Protein AF-A0A8S2UAA2-F1 (afdb_monomer_lite)

Foldseek 3Di:
DDPVVVVVVVVVPPPDDDDDPQDDDQCQDPCCVVFKDWAQQDPQAFDWDWFLPPDHPDGRRSTDTDGDDPPHHGAMDGATDDDDCVVHDDDDDDDDDPPVPDPDDDDKDFAADNPDDSRNDDPPHDTDDID

Structure (mmCIF, N/CA/C/O backbone):
data_AF-A0A8S2UAA2-F1
#
_entry.id   AF-A0A8S2UAA2-F1
#
loop_
_atom_site.group_PDB
_atom_site.id
_atom_site.type_symbol
_atom_site.label_atom_id
_atom_site.label_alt_id
_atom_site.label_comp_id
_atom_site.label_asym_id
_atom_site.label_entity_id
_atom_site.label_seq_id
_atom_site.pdbx_PDB_ins_code
_atom_site.Cartn_x
_atom_site.Cartn_y
_atom_site.Cartn_z
_atom_site.occupancy
_atom_site.B_iso_or_equiv
_atom_site.auth_seq_id
_atom_site.auth_comp_id
_atom_site.auth_asym_id
_atom_site.auth_atom_id
_atom_site.pdbx_PDB_model_num
ATOM 1 N N . MET A 1 1 ? -60.467 -6.573 2.789 1.00 55.03 1 MET A N 1
ATOM 2 C CA . MET A 1 1 ? -59.023 -6.363 3.051 1.00 55.03 1 MET A CA 1
ATOM 3 C C . MET A 1 1 ? -58.364 -5.926 1.749 1.00 55.03 1 MET A C 1
ATOM 5 O O . MET A 1 1 ? -58.439 -6.662 0.774 1.00 55.03 1 MET A O 1
ATOM 9 N N . ASN A 1 2 ? -57.866 -4.687 1.689 1.00 58.41 2 ASN A N 1
ATOM 10 C CA . ASN A 1 2 ? -57.564 -3.974 0.440 1.00 58.41 2 ASN A CA 1
ATOM 11 C C . ASN A 1 2 ? -56.188 -4.330 -0.141 1.00 58.41 2 ASN A C 1
ATOM 13 O O . ASN A 1 2 ? -55.199 -4.363 0.585 1.00 58.41 2 ASN A O 1
ATOM 17 N N . ARG A 1 3 ? -56.109 -4.488 -1.473 1.00 58.16 3 ARG A N 1
ATOM 18 C CA . ARG A 1 3 ? -54.849 -4.660 -2.231 1.00 58.16 3 ARG A CA 1
ATOM 19 C C . ARG A 1 3 ? -53.819 -3.556 -1.942 1.00 58.16 3 ARG A C 1
ATOM 21 O O . ARG A 1 3 ? -52.626 -3.825 -1.943 1.00 58.16 3 ARG A O 1
ATOM 28 N N . LEU A 1 4 ? -54.292 -2.357 -1.593 1.00 56.62 4 LEU A N 1
ATOM 29 C CA . LEU A 1 4 ? -53.473 -1.215 -1.181 1.00 56.62 4 LEU A CA 1
ATOM 30 C C . LEU A 1 4 ? -52.661 -1.483 0.105 1.00 56.62 4 LEU A C 1
ATOM 32 O O . LEU A 1 4 ? -51.526 -1.029 0.218 1.00 56.62 4 LEU A O 1
ATOM 36 N N . SER A 1 5 ? -53.204 -2.266 1.046 1.00 56.38 5 SER A N 1
ATOM 37 C CA . SER A 1 5 ? -52.511 -2.636 2.289 1.00 56.38 5 SER A CA 1
ATOM 38 C C . SER A 1 5 ? -51.363 -3.619 2.047 1.00 56.38 5 SER A C 1
ATOM 40 O O . SER A 1 5 ? -50.360 -3.553 2.747 1.00 56.38 5 SER A O 1
ATOM 42 N N . TYR A 1 6 ? -51.470 -4.487 1.033 1.00 56.12 6 TYR A N 1
ATOM 43 C CA . TYR A 1 6 ? -50.382 -5.389 0.641 1.00 56.12 6 TYR A CA 1
ATOM 44 C C . TYR A 1 6 ? -49.258 -4.646 -0.092 1.00 56.12 6 TYR A C 1
ATOM 46 O O . TYR A 1 6 ? -48.088 -4.925 0.147 1.00 56.12 6 TYR A O 1
ATOM 54 N N . SER A 1 7 ? -49.591 -3.655 -0.925 1.00 58.16 7 SER A N 1
ATOM 55 C CA . SER A 1 7 ? -48.597 -2.811 -1.603 1.00 58.16 7 SER A CA 1
ATOM 56 C C . SER A 1 7 ? -47.766 -1.967 -0.627 1.00 58.16 7 SER A C 1
ATOM 58 O O . SER A 1 7 ? -46.557 -1.854 -0.805 1.00 58.16 7 SER A O 1
ATOM 60 N N . LEU A 1 8 ? -48.386 -1.431 0.432 1.00 56.38 8 LEU A N 1
ATOM 61 C CA . LEU A 1 8 ? -47.687 -0.706 1.504 1.00 56.38 8 LEU A CA 1
ATOM 62 C C . LEU A 1 8 ? -46.793 -1.620 2.357 1.00 56.38 8 LEU A C 1
ATOM 64 O O . LEU A 1 8 ? -45.716 -1.196 2.766 1.00 56.38 8 LEU A O 1
ATOM 68 N N . LEU A 1 9 ? -47.197 -2.876 2.584 1.00 55.16 9 LEU A N 1
ATOM 69 C CA . LEU A 1 9 ? -46.388 -3.843 3.333 1.00 55.16 9 LEU A CA 1
ATOM 70 C C . LEU A 1 9 ? -45.151 -4.301 2.545 1.00 55.16 9 LEU A C 1
ATOM 72 O O . LEU A 1 9 ? -44.088 -4.466 3.128 1.00 55.16 9 LEU A O 1
ATOM 76 N N . ILE A 1 10 ? -45.268 -4.475 1.224 1.00 56.69 10 ILE A N 1
ATOM 77 C CA . ILE A 1 10 ? -44.145 -4.882 0.361 1.00 56.69 10 ILE A CA 1
ATOM 78 C C . ILE A 1 10 ? -43.121 -3.746 0.211 1.00 56.69 10 ILE A C 1
ATOM 80 O O . ILE A 1 10 ? -41.923 -4.011 0.177 1.00 56.69 10 ILE A O 1
ATOM 84 N N . LEU A 1 11 ? -43.561 -2.482 0.202 1.00 54.44 11 LEU A N 1
ATOM 85 C CA . LEU A 1 11 ? -42.653 -1.327 0.181 1.00 54.44 11 LEU A CA 1
ATOM 86 C C . LEU A 1 11 ? -41.915 -1.123 1.522 1.00 54.44 11 LEU A C 1
ATOM 88 O O . LEU A 1 11 ? -40.841 -0.530 1.544 1.00 54.44 11 LEU A O 1
ATOM 92 N N . ALA A 1 12 ? -42.464 -1.634 2.631 1.00 55.62 12 ALA A N 1
ATOM 93 C CA . ALA A 1 12 ? -41.867 -1.537 3.965 1.00 55.62 12 ALA A CA 1
ATOM 94 C C . ALA A 1 12 ? -40.778 -2.595 4.246 1.00 55.62 12 ALA A C 1
ATOM 96 O O . ALA A 1 12 ? -40.024 -2.443 5.203 1.00 55.62 12 ALA A O 1
ATOM 97 N N . ILE A 1 13 ? -40.657 -3.642 3.418 1.00 59.50 13 ILE A N 1
ATOM 98 C CA . ILE A 1 13 ? -39.634 -4.700 3.555 1.00 59.50 13 ILE A CA 1
ATOM 99 C C . ILE A 1 13 ? -38.492 -4.465 2.550 1.00 59.50 13 ILE A C 1
ATOM 101 O O . ILE A 1 13 ? -37.926 -5.390 1.976 1.00 59.50 13 ILE A O 1
ATOM 105 N N . VAL A 1 14 ? -38.119 -3.207 2.320 1.00 61.44 14 VAL A N 1
ATOM 106 C CA . VAL A 1 14 ? -36.782 -2.907 1.800 1.00 61.44 14 VAL A CA 1
ATOM 107 C C . VAL A 1 14 ? -35.888 -2.783 3.024 1.00 61.44 14 VAL A C 1
ATOM 109 O O . VAL A 1 14 ? -35.718 -1.701 3.577 1.00 61.44 14 VAL A O 1
ATOM 112 N N . ALA A 1 15 ? -35.375 -3.917 3.503 1.00 62.53 15 ALA A N 1
ATOM 113 C CA . ALA A 1 15 ? -34.294 -3.907 4.476 1.00 62.53 15 ALA A CA 1
ATOM 114 C C . ALA A 1 15 ? -33.097 -3.225 3.806 1.00 62.53 15 ALA A C 1
ATOM 116 O O . ALA A 1 15 ? -32.440 -3.797 2.936 1.00 62.53 15 ALA A O 1
ATOM 117 N N . THR A 1 16 ? -32.865 -1.963 4.145 1.00 63.44 16 THR A N 1
ATOM 118 C CA . THR A 1 16 ? -31.709 -1.217 3.671 1.00 63.44 16 THR A CA 1
ATOM 119 C C . THR A 1 16 ? -30.476 -1.777 4.370 1.00 63.44 16 THR A C 1
ATOM 121 O O . THR A 1 16 ? -30.241 -1.553 5.555 1.00 63.44 16 THR A O 1
ATOM 124 N N . VAL A 1 17 ? -29.703 -2.578 3.639 1.00 68.44 17 VAL A N 1
ATOM 125 C CA . VAL A 1 17 ? -28.375 -3.004 4.082 1.00 68.44 17 VAL A CA 1
ATOM 126 C C . VAL A 1 17 ? -27.452 -1.803 3.912 1.00 68.44 17 VAL A C 1
ATOM 128 O O . VAL A 1 17 ? -27.178 -1.386 2.789 1.00 68.44 17 VAL A O 1
ATOM 131 N N . TYR A 1 18 ? -27.008 -1.222 5.023 1.00 75.25 18 TYR A N 1
ATOM 132 C CA . TYR A 1 18 ? -25.989 -0.177 5.026 1.00 75.25 18 TYR A CA 1
ATOM 133 C C . TYR A 1 18 ? -24.621 -0.813 5.286 1.00 75.25 18 TYR A C 1
ATOM 135 O O . TYR A 1 18 ? -24.467 -1.556 6.256 1.00 75.25 18 TYR A O 1
ATOM 143 N N . SER A 1 19 ? -23.632 -0.512 4.443 1.00 84.88 19 SER A N 1
ATOM 144 C CA . SER A 1 19 ? -22.216 -0.730 4.753 1.00 84.88 19 SER A CA 1
ATOM 145 C C . SER A 1 19 ? -21.563 0.604 5.088 1.00 84.88 19 SER A C 1
ATOM 147 O O . SER A 1 19 ? -21.879 1.635 4.493 1.00 84.88 19 SER A O 1
ATOM 149 N N . THR A 1 20 ? -20.660 0.590 6.063 1.00 92.50 20 THR A N 1
ATOM 150 C CA . THR A 1 20 ? -19.741 1.704 6.289 1.00 92.50 20 THR A CA 1
ATOM 151 C C . THR A 1 20 ? -18.454 1.404 5.543 1.00 92.50 20 THR A C 1
ATOM 153 O O . THR A 1 20 ? -17.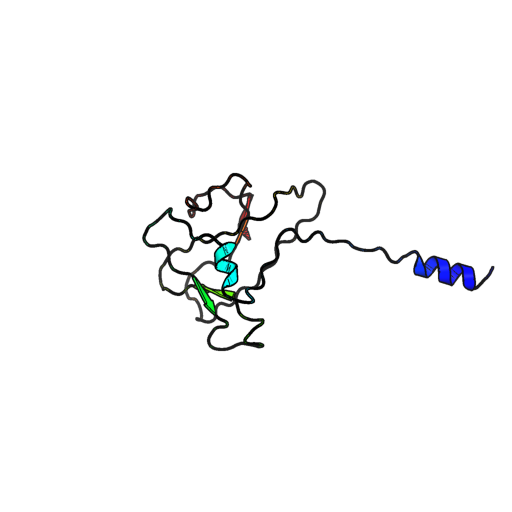792 0.406 5.827 1.00 92.50 20 THR A O 1
ATOM 156 N N . ASP A 1 21 ? -18.103 2.278 4.609 1.00 94.94 21 ASP A N 1
ATOM 157 C CA . ASP A 1 21 ? -16.851 2.191 3.872 1.00 94.94 21 ASP A CA 1
ATOM 158 C C . ASP A 1 21 ? -15.762 2.900 4.687 1.00 94.94 21 ASP A C 1
ATOM 160 O O . ASP A 1 21 ? -15.681 4.125 4.703 1.00 94.94 21 ASP A O 1
ATOM 164 N N . TYR A 1 22 ? -14.948 2.125 5.407 1.00 96.94 22 TYR A N 1
ATOM 165 C CA . TYR A 1 22 ? -13.862 2.668 6.236 1.00 96.94 22 TYR A CA 1
ATOM 166 C C . TYR A 1 22 ? -12.649 3.111 5.414 1.00 96.94 22 TYR A C 1
ATOM 168 O O . TYR A 1 22 ? -11.962 4.064 5.771 1.00 96.94 22 TYR A O 1
ATOM 176 N N . PHE A 1 23 ? -12.373 2.416 4.310 1.00 98.00 23 PHE A N 1
ATOM 177 C CA . PHE A 1 23 ? -11.260 2.726 3.424 1.00 98.00 23 PHE A CA 1
ATOM 178 C C . PHE A 1 23 ? -11.571 2.266 2.004 1.00 98.00 23 PHE A C 1
ATOM 180 O O . PHE A 1 23 ? -11.954 1.117 1.783 1.00 98.00 23 PHE A O 1
ATOM 187 N N . VAL A 1 24 ? -11.383 3.165 1.039 1.00 97.56 24 VAL A N 1
ATOM 188 C CA . VAL A 1 24 ? -11.532 2.882 -0.389 1.00 97.56 24 VAL A CA 1
ATOM 189 C C . VAL A 1 24 ? -10.382 3.551 -1.124 1.00 97.56 24 VAL A C 1
ATOM 191 O O . VAL A 1 24 ? -10.233 4.769 -1.076 1.00 97.56 24 VAL A O 1
ATOM 194 N N . GLU A 1 25 ? -9.597 2.756 -1.843 1.00 97.88 25 GLU A N 1
ATOM 195 C CA . GLU A 1 25 ? -8.571 3.246 -2.756 1.00 97.88 25 GLU A CA 1
ATOM 196 C C . GLU A 1 25 ? -8.756 2.575 -4.117 1.00 97.88 25 GLU A C 1
ATOM 198 O O . GLU A 1 25 ? -8.877 1.353 -4.208 1.00 97.88 25 GLU A O 1
ATOM 203 N N . LYS A 1 26 ? -8.813 3.396 -5.168 1.00 97.44 26 LYS A N 1
ATOM 204 C CA . LYS A 1 26 ? -9.035 2.965 -6.558 1.00 97.44 26 LYS A CA 1
ATOM 205 C C . LYS A 1 26 ? -7.916 3.400 -7.500 1.00 97.44 26 LYS A C 1
ATOM 207 O O . LYS A 1 26 ? -7.954 3.020 -8.660 1.00 97.44 26 LYS A O 1
ATOM 212 N N . PHE A 1 27 ? -6.950 4.184 -7.010 1.00 97.69 27 PHE A N 1
ATOM 213 C CA . PHE A 1 27 ? -5.772 4.611 -7.764 1.00 97.69 27 PHE A CA 1
ATOM 214 C C . PHE A 1 27 ? -6.100 5.280 -9.108 1.00 97.69 27 PHE A C 1
ATOM 216 O O . PHE A 1 27 ? -5.537 4.938 -10.142 1.00 97.69 27 PHE A O 1
ATOM 223 N N . GLU A 1 28 ? -7.003 6.262 -9.093 1.00 94.25 28 GLU A N 1
ATOM 224 C CA . GLU A 1 28 ? -7.440 6.961 -10.313 1.00 94.25 28 GLU A CA 1
ATOM 225 C C . GLU A 1 28 ? -6.309 7.776 -10.970 1.00 94.25 28 GLU A C 1
ATOM 227 O O . GLU A 1 28 ? -6.294 7.958 -12.189 1.00 94.25 28 GLU A O 1
ATOM 232 N N . ASP A 1 29 ? -5.360 8.255 -10.160 1.00 95.06 29 ASP A N 1
ATOM 233 C CA . ASP A 1 29 ? -4.189 9.027 -10.564 1.00 95.06 29 ASP A CA 1
ATOM 234 C C . ASP A 1 29 ? -3.106 9.039 -9.459 1.00 95.06 29 ASP A C 1
ATOM 236 O O . ASP A 1 29 ? -3.183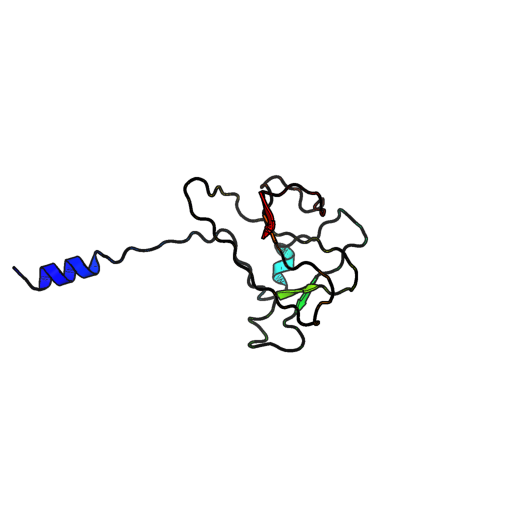 8.336 -8.449 1.00 95.06 29 ASP A O 1
ATOM 240 N N . GLU A 1 30 ? -2.082 9.874 -9.645 1.00 96.62 30 GLU A N 1
ATOM 241 C CA . GLU A 1 30 ? -0.948 10.065 -8.731 1.00 96.62 30 GLU A CA 1
ATOM 242 C C . GLU A 1 30 ? -1.318 10.686 -7.368 1.00 96.62 30 GLU A C 1
ATOM 244 O O . GLU A 1 30 ? -0.462 10.780 -6.485 1.00 96.62 30 GLU A O 1
ATOM 249 N N . SER A 1 31 ? -2.576 11.089 -7.143 1.00 96.50 31 SER A N 1
ATOM 250 C CA . SER A 1 31 ? -3.027 11.650 -5.862 1.00 96.50 31 SER A CA 1
ATOM 251 C C . SER A 1 31 ? -2.870 10.677 -4.695 1.00 96.50 31 SER A C 1
ATOM 253 O O . SER A 1 31 ? -2.803 11.125 -3.553 1.00 96.50 31 SER A O 1
ATOM 255 N N . TYR A 1 32 ? -2.759 9.367 -4.948 1.00 97.25 32 TYR A N 1
ATOM 256 C CA . TYR A 1 32 ? -2.485 8.370 -3.907 1.00 97.25 32 TYR A CA 1
ATOM 257 C C . TYR A 1 32 ? -1.227 8.712 -3.095 1.00 97.25 32 TYR A C 1
ATOM 259 O O . TYR A 1 32 ? -1.166 8.417 -1.904 1.00 97.25 32 TYR A O 1
ATOM 267 N N . LYS A 1 33 ? -0.250 9.411 -3.686 1.00 97.25 33 LYS A N 1
ATOM 268 C CA . LYS A 1 33 ? 0.983 9.837 -3.007 1.00 97.25 33 LYS A CA 1
ATOM 269 C C . LYS A 1 33 ? 0.750 10.758 -1.805 1.00 97.25 33 LYS A C 1
ATOM 271 O O . LYS A 1 33 ? 1.634 10.864 -0.966 1.00 97.25 33 LYS A O 1
ATOM 276 N N . SER A 1 34 ? -0.409 11.415 -1.696 1.00 97.00 34 SER A N 1
ATOM 277 C CA . SER A 1 34 ? -0.761 12.197 -0.499 1.00 97.00 34 SER A CA 1
ATOM 278 C C . SER A 1 34 ? -1.341 11.345 0.636 1.00 97.00 34 SER A C 1
ATOM 280 O O . SER A 1 34 ? -1.368 11.795 1.778 1.00 97.00 34 SER A O 1
ATOM 282 N N . ARG A 1 35 ? -1.802 10.125 0.331 1.00 97.12 35 ARG A N 1
ATOM 283 C CA . ARG A 1 35 ? -2.472 9.203 1.266 1.00 97.12 35 ARG A CA 1
ATOM 284 C C . ARG A 1 35 ? -1.602 8.013 1.661 1.00 97.12 35 ARG A C 1
ATOM 286 O O . ARG A 1 35 ? -1.813 7.426 2.722 1.00 97.12 35 ARG A O 1
ATOM 293 N N . TRP A 1 36 ? -0.668 7.626 0.796 1.00 98.56 36 TRP A N 1
ATOM 294 C CA . TRP A 1 36 ? 0.185 6.456 0.962 1.00 98.56 36 TRP A CA 1
ATOM 295 C C . TRP A 1 36 ? 1.611 6.864 1.320 1.00 98.56 36 TRP A C 1
ATOM 297 O O . TRP A 1 36 ? 2.225 7.690 0.648 1.00 98.56 36 TRP A O 1
ATOM 307 N N . VAL A 1 37 ? 2.153 6.236 2.359 1.00 98.56 37 VAL A N 1
ATOM 308 C CA . VAL A 1 37 ? 3.482 6.504 2.911 1.00 98.56 37 VAL A CA 1
ATOM 309 C C . VAL A 1 37 ? 4.347 5.262 2.738 1.00 98.56 37 VAL A C 1
ATOM 311 O O . VAL A 1 37 ? 3.992 4.178 3.211 1.00 98.56 37 VAL A O 1
ATOM 314 N N . LYS A 1 38 ? 5.486 5.418 2.054 1.00 98.44 38 LYS A N 1
ATOM 315 C CA . LYS A 1 38 ? 6.547 4.404 2.004 1.00 98.44 38 LYS A CA 1
ATOM 316 C C . LYS A 1 38 ? 7.273 4.400 3.350 1.00 98.44 38 LYS A C 1
ATOM 318 O O . LYS A 1 38 ? 7.651 5.461 3.836 1.00 98.44 38 LYS A O 1
ATOM 323 N N . SER A 1 39 ? 7.469 3.222 3.938 1.00 98.50 39 SER A N 1
ATOM 324 C CA . SER A 1 39 ? 8.250 3.088 5.173 1.00 98.50 39 SER A CA 1
ATOM 325 C C . SER A 1 39 ? 9.691 3.562 4.955 1.00 98.50 39 SER A C 1
ATOM 327 O O . SER A 1 39 ? 10.259 3.376 3.879 1.00 98.50 39 SER A O 1
ATOM 329 N N . ALA A 1 40 ? 10.289 4.145 5.989 1.00 98.00 40 ALA A N 1
ATOM 330 C CA . ALA A 1 40 ? 11.692 4.539 6.035 1.00 98.00 40 ALA A CA 1
ATOM 331 C C . ALA A 1 40 ? 12.541 3.559 6.869 1.00 98.00 40 ALA A C 1
ATOM 333 O O . ALA A 1 40 ? 13.726 3.802 7.089 1.00 98.00 40 ALA A O 1
ATOM 334 N N . ALA A 1 41 ? 11.960 2.440 7.324 1.00 97.12 41 ALA A N 1
ATOM 335 C CA . ALA A 1 41 ? 12.617 1.494 8.227 1.00 97.12 41 ALA A CA 1
ATOM 336 C C . ALA A 1 41 ? 13.850 0.801 7.621 1.00 97.12 41 ALA A C 1
ATOM 338 O O . ALA A 1 41 ? 14.706 0.303 8.353 1.00 97.12 41 ALA A O 1
ATOM 339 N N . LYS A 1 42 ? 13.942 0.743 6.286 1.00 95.81 42 LYS A N 1
ATOM 340 C CA . LYS A 1 42 ? 15.116 0.258 5.551 1.00 95.81 42 LYS A CA 1
ATOM 341 C C . LYS A 1 42 ? 15.368 1.141 4.334 1.00 95.81 42 LYS A C 1
ATOM 343 O O . LYS A 1 42 ? 14.427 1.591 3.684 1.00 95.81 42 LYS A O 1
ATOM 348 N N . SER A 1 43 ? 16.639 1.362 4.015 1.00 95.69 43 SER A N 1
ATOM 349 C CA . SER A 1 43 ? 17.052 2.204 2.886 1.00 95.69 43 SER A CA 1
ATOM 350 C C . SER A 1 43 ? 16.874 1.535 1.522 1.00 95.69 43 SER A C 1
ATOM 352 O O . SER A 1 43 ? 16.811 2.231 0.516 1.00 95.69 43 SER A O 1
ATOM 354 N N . ASP A 1 44 ? 16.786 0.205 1.479 1.00 96.94 44 ASP A N 1
ATOM 355 C CA . ASP A 1 44 ? 16.721 -0.600 0.258 1.00 96.94 44 ASP A CA 1
ATOM 356 C C . ASP A 1 44 ? 15.313 -1.137 -0.044 1.00 96.94 44 ASP A C 1
ATOM 358 O O . ASP A 1 44 ? 15.167 -2.123 -0.763 1.00 96.94 44 ASP A O 1
ATOM 362 N N . LEU A 1 45 ? 14.266 -0.513 0.507 1.00 98.25 45 LEU A N 1
ATOM 363 C CA . LEU A 1 45 ? 12.887 -0.858 0.162 1.00 98.25 45 LEU A CA 1
ATOM 364 C C . LEU A 1 45 ? 12.597 -0.513 -1.297 1.00 98.25 45 LEU A C 1
ATOM 366 O O . LEU A 1 45 ? 12.891 0.599 -1.742 1.00 98.25 45 LEU A O 1
ATOM 370 N N . GLY A 1 46 ? 11.947 -1.441 -1.997 1.00 98.19 46 GLY A N 1
ATOM 371 C CA . GLY A 1 46 ? 11.567 -1.257 -3.390 1.00 98.19 46 GLY A CA 1
ATOM 372 C C . GLY A 1 46 ? 10.514 -0.164 -3.575 1.00 98.19 46 GLY A C 1
ATOM 373 O O . GLY A 1 46 ? 9.732 0.142 -2.664 1.00 98.19 46 GLY A O 1
ATOM 374 N N . ASP A 1 47 ? 10.486 0.422 -4.767 1.00 97.81 47 ASP A N 1
ATOM 375 C CA . ASP A 1 47 ? 9.525 1.459 -5.130 1.00 97.81 47 ASP A CA 1
ATOM 376 C C . ASP A 1 47 ? 8.256 0.903 -5.784 1.00 97.81 47 ASP A C 1
ATOM 378 O O . ASP A 1 47 ? 8.284 0.036 -6.666 1.00 97.81 47 ASP A O 1
ATOM 382 N N . PHE A 1 48 ? 7.116 1.460 -5.377 1.00 98.25 48 PHE A N 1
ATOM 383 C CA . PHE A 1 48 ? 5.853 1.280 -6.080 1.00 98.25 48 PHE A CA 1
ATOM 384 C C . PHE A 1 48 ? 5.701 2.344 -7.163 1.00 98.25 48 PHE A C 1
ATOM 386 O O . PHE A 1 48 ? 5.965 3.524 -6.931 1.00 98.25 48 PHE A O 1
ATOM 393 N N . LYS A 1 49 ? 5.188 1.935 -8.321 1.00 97.44 49 LYS A N 1
ATOM 394 C CA . LYS A 1 49 ? 4.754 2.844 -9.386 1.00 97.44 49 LYS A CA 1
ATOM 395 C C . LYS A 1 49 ? 3.273 2.655 -9.681 1.00 97.44 49 LYS A C 1
ATOM 397 O O . LYS A 1 49 ? 2.755 1.546 -9.555 1.00 97.44 49 LYS A O 1
ATOM 402 N N . LEU A 1 50 ? 2.618 3.722 -10.121 1.00 98.44 50 LEU A N 1
ATOM 403 C CA . LEU A 1 50 ? 1.254 3.656 -10.625 1.00 98.44 50 LEU A CA 1
ATOM 404 C C . LEU A 1 50 ? 1.266 3.074 -12.044 1.00 98.44 50 LEU A C 1
ATOM 406 O O . LEU A 1 50 ? 1.945 3.592 -12.933 1.00 98.44 50 LEU A O 1
ATOM 410 N N . SER A 1 51 ? 0.567 1.963 -12.265 1.00 98.44 51 SER A N 1
ATOM 411 C CA . SER A 1 51 ? 0.499 1.332 -13.584 1.00 98.44 51 SER A CA 1
ATOM 412 C C . SER A 1 51 ? -0.723 0.431 -13.726 1.00 98.44 51 SER A C 1
ATOM 414 O O . SER A 1 51 ? -1.151 -0.191 -12.762 1.00 98.44 51 SER A O 1
ATOM 416 N N . HIS A 1 52 ? -1.224 0.302 -14.953 1.00 97.88 52 HIS A N 1
ATOM 417 C CA . HIS A 1 52 ? -2.187 -0.729 -15.358 1.00 97.88 52 HIS A CA 1
ATOM 418 C C . HIS A 1 52 ? -1.496 -1.978 -15.951 1.00 97.88 52 HIS A C 1
ATOM 420 O O . HIS A 1 52 ? -2.142 -2.961 -16.323 1.00 97.88 52 HIS A O 1
ATOM 426 N N . GLY A 1 53 ? -0.162 -1.950 -16.067 1.00 97.75 53 GLY A N 1
ATOM 427 C CA . GLY A 1 53 ? 0.637 -3.036 -16.630 1.00 97.75 53 GLY A CA 1
ATOM 428 C C . GLY A 1 53 ? 0.562 -3.158 -18.158 1.00 97.75 53 GLY A C 1
ATOM 429 O O . GLY A 1 53 ? 0.051 -2.270 -18.844 1.00 97.75 53 GLY A O 1
ATOM 430 N N . LYS A 1 54 ? 1.106 -4.248 -18.716 1.00 97.81 54 LYS A N 1
ATOM 431 C CA . LYS A 1 54 ? 1.209 -4.474 -20.176 1.00 97.81 54 LYS A CA 1
ATOM 432 C C . LYS A 1 54 ? -0.121 -4.828 -20.836 1.00 97.81 54 LYS A C 1
ATOM 434 O O . LYS A 1 54 ? -0.288 -4.592 -22.028 1.00 97.81 54 LYS A O 1
ATOM 439 N N . PHE A 1 55 ? -1.042 -5.418 -20.082 1.00 97.88 55 PHE A N 1
ATOM 440 C CA . PHE A 1 55 ? -2.384 -5.770 -20.542 1.00 97.88 55 PHE A CA 1
ATOM 441 C C . PHE A 1 55 ? -3.404 -5.430 -19.462 1.00 97.88 55 PHE A C 1
ATOM 443 O O . PHE A 1 55 ? -3.133 -5.623 -18.281 1.00 97.88 55 PHE A O 1
ATOM 450 N N . TYR A 1 56 ? -4.567 -4.937 -19.856 1.00 98.19 56 TYR A N 1
ATOM 451 C CA . TYR A 1 56 ? -5.597 -4.417 -18.957 1.00 98.19 56 TYR A CA 1
ATOM 452 C C . TYR A 1 56 ? -6.959 -4.493 -19.653 1.00 98.19 56 TYR A C 1
ATOM 454 O O . TYR A 1 56 ? -7.020 -4.613 -20.879 1.00 98.19 56 TYR A O 1
ATOM 462 N N . GLY A 1 57 ? -8.039 -4.447 -18.877 1.00 98.31 57 GLY A N 1
ATOM 463 C CA . GLY A 1 57 ? -9.395 -4.281 -19.392 1.00 98.31 57 GLY A CA 1
ATOM 464 C C . GLY A 1 57 ? -9.703 -2.812 -19.686 1.00 98.31 57 GLY A C 1
ATOM 465 O O . GLY A 1 57 ? -10.148 -2.482 -20.782 1.00 98.31 57 GLY A O 1
ATOM 466 N N . ASP A 1 58 ? -9.408 -1.924 -18.738 1.00 97.94 58 ASP A N 1
ATOM 467 C CA . ASP A 1 58 ? -9.589 -0.475 -18.848 1.00 97.94 58 ASP A CA 1
ATOM 468 C C . ASP A 1 58 ? -8.364 0.247 -18.275 1.00 97.94 58 ASP A C 1
ATOM 470 O O . ASP A 1 58 ? -8.067 0.155 -17.087 1.00 97.94 58 ASP A O 1
ATOM 474 N N . ALA A 1 59 ? -7.658 1.002 -19.121 1.00 97.00 59 ALA A N 1
ATOM 475 C CA . ALA A 1 59 ? -6.395 1.645 -18.756 1.00 97.00 59 ALA A CA 1
ATOM 476 C C . ALA A 1 59 ? -6.505 2.606 -17.564 1.00 97.00 59 ALA A C 1
ATOM 478 O O . ALA A 1 59 ? -5.510 2.829 -16.884 1.00 97.00 59 ALA A O 1
ATOM 479 N N . LYS A 1 60 ? -7.677 3.212 -17.335 1.00 95.31 60 LYS A N 1
ATOM 480 C CA . LYS A 1 60 ? -7.885 4.155 -16.230 1.00 95.31 60 LYS A CA 1
ATOM 481 C C . LYS A 1 60 ? -8.338 3.441 -14.965 1.00 95.31 60 LYS A C 1
ATOM 483 O O . LYS A 1 60 ? -7.884 3.793 -13.887 1.00 95.31 60 LYS A O 1
ATOM 488 N N . LYS A 1 61 ? -9.240 2.463 -15.091 1.00 97.06 61 LYS A N 1
ATOM 489 C CA . LYS A 1 61 ? -9.802 1.749 -13.930 1.00 97.06 61 LYS A CA 1
ATOM 490 C C . LYS A 1 61 ? -8.877 0.675 -13.375 1.00 97.06 61 LYS A C 1
ATOM 492 O O . LYS A 1 61 ? -8.980 0.362 -12.197 1.00 97.06 61 LYS A O 1
ATOM 497 N N . ASP A 1 62 ? -7.999 0.130 -14.211 1.00 98.00 62 ASP A N 1
ATOM 498 C CA . ASP A 1 62 ? -7.066 -0.927 -13.818 1.00 98.00 62 ASP A CA 1
ATOM 499 C C . ASP A 1 62 ? -5.706 -0.371 -13.372 1.00 98.00 62 ASP A C 1
ATOM 501 O O . ASP A 1 62 ? -4.746 -1.130 -13.226 1.00 98.00 62 ASP A O 1
ATOM 505 N N . LEU A 1 63 ? -5.598 0.947 -13.170 1.00 98.38 63 LEU A N 1
ATOM 506 C CA . LEU A 1 63 ? -4.448 1.528 -12.489 1.00 98.38 63 LEU A CA 1
ATOM 507 C C . LEU A 1 63 ? -4.363 0.988 -11.058 1.00 98.38 63 LEU A C 1
ATOM 509 O O . LEU A 1 63 ? -5.357 0.847 -10.351 1.00 98.38 63 LEU A O 1
ATOM 513 N N . GLY A 1 64 ? -3.142 0.703 -10.621 1.00 98.50 64 GLY A N 1
ATOM 514 C CA . GLY A 1 64 ? -2.864 0.284 -9.257 1.00 98.50 64 GLY A CA 1
ATOM 515 C C . GLY A 1 64 ? -1.387 0.400 -8.916 1.00 98.50 64 GLY A C 1
ATOM 516 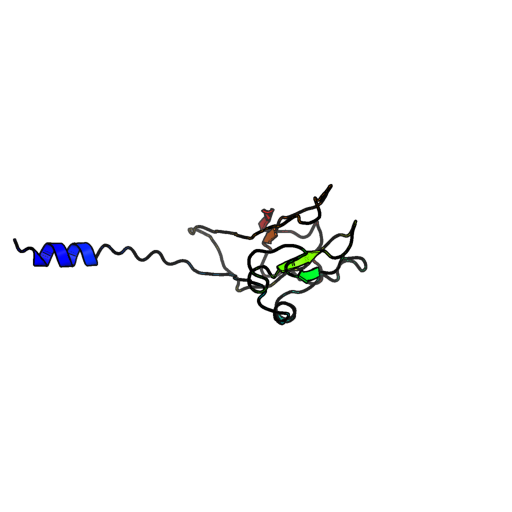O O . GLY A 1 64 ? -0.560 0.791 -9.746 1.00 98.50 64 GLY A O 1
ATOM 517 N N . LEU A 1 65 ? -1.051 0.049 -7.675 1.00 98.62 65 LEU A N 1
ATOM 518 C CA . LEU A 1 65 ? 0.337 -0.018 -7.233 1.00 98.62 65 LEU A CA 1
ATOM 519 C C . LEU A 1 65 ? 1.014 -1.265 -7.797 1.00 98.62 65 LEU A C 1
ATOM 521 O O . LEU A 1 65 ? 0.629 -2.393 -7.497 1.00 98.62 65 LEU A O 1
ATOM 525 N N . GLN A 1 66 ? 2.068 -1.049 -8.578 1.00 98.62 66 GLN A N 1
ATOM 526 C CA . GLN A 1 66 ? 2.916 -2.099 -9.120 1.00 98.62 66 GLN A CA 1
ATOM 527 C C . GLN A 1 66 ? 4.309 -2.024 -8.488 1.00 98.62 66 GLN A C 1
ATOM 529 O O . GLN A 1 66 ? 4.958 -0.978 -8.521 1.00 98.62 66 GLN A O 1
ATOM 534 N N . THR A 1 67 ? 4.792 -3.145 -7.953 1.00 98.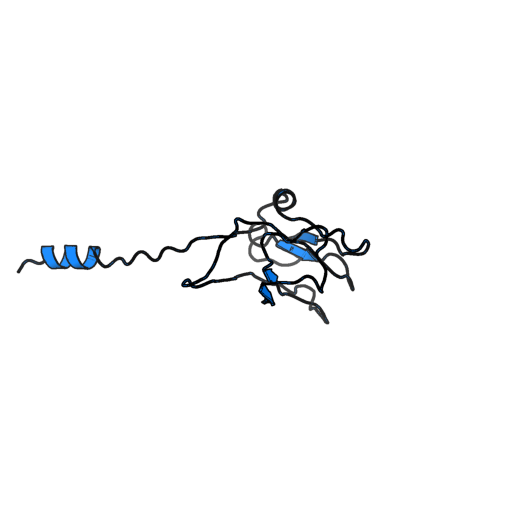31 67 THR A N 1
ATOM 535 C CA . THR A 1 67 ? 6.193 -3.318 -7.538 1.00 98.31 67 THR A CA 1
ATOM 536 C C . THR A 1 67 ? 7.118 -3.171 -8.750 1.00 98.31 67 THR A C 1
ATOM 538 O O . THR A 1 67 ? 6.841 -3.762 -9.797 1.00 98.31 67 THR A O 1
ATOM 541 N N . SER A 1 68 ? 8.190 -2.383 -8.644 1.00 97.38 68 SER A N 1
ATOM 542 C CA . SER A 1 68 ? 9.016 -2.001 -9.804 1.00 97.38 68 SER A CA 1
ATOM 543 C C . SER A 1 68 ? 10.398 -2.660 -9.887 1.00 97.38 68 SER A C 1
ATOM 545 O O . SER A 1 68 ? 11.043 -2.569 -10.930 1.00 97.38 68 SER A O 1
ATOM 547 N N . GLU A 1 69 ? 10.817 -3.354 -8.833 1.00 98.06 69 GLU A N 1
ATOM 548 C CA . GLU A 1 69 ? 12.145 -3.948 -8.665 1.00 98.06 69 GLU A CA 1
ATOM 549 C C . GLU A 1 69 ? 12.070 -5.413 -8.206 1.00 98.06 69 GLU A C 1
ATOM 551 O O . GLU A 1 69 ? 11.270 -5.768 -7.330 1.00 98.06 69 GLU A O 1
ATOM 556 N N . ASP A 1 70 ? 12.953 -6.249 -8.752 1.00 96.75 70 ASP A N 1
ATOM 557 C CA . ASP A 1 70 ? 13.082 -7.662 -8.387 1.00 96.75 70 ASP A CA 1
ATOM 558 C C . ASP A 1 70 ? 13.830 -7.837 -7.056 1.00 96.75 70 ASP A C 1
ATOM 560 O O . ASP A 1 70 ? 14.704 -7.043 -6.707 1.00 96.75 70 ASP A O 1
ATOM 564 N N . ALA A 1 71 ? 13.517 -8.910 -6.322 1.00 96.31 71 ALA A N 1
ATOM 565 C CA . ALA A 1 71 ? 14.195 -9.294 -5.076 1.00 96.31 71 ALA A CA 1
ATOM 566 C C . ALA A 1 71 ? 14.270 -8.178 -4.007 1.00 96.31 71 ALA A C 1
ATOM 568 O O . ALA A 1 71 ? 15.237 -8.083 -3.246 1.00 96.31 71 ALA A O 1
ATOM 569 N N . ARG A 1 72 ? 13.229 -7.341 -3.926 1.00 97.69 72 ARG A N 1
ATOM 570 C CA . ARG A 1 72 ? 13.087 -6.279 -2.922 1.00 97.69 72 ARG A CA 1
ATOM 571 C C . ARG A 1 72 ? 11.978 -6.572 -1.924 1.00 97.69 72 ARG A C 1
ATOM 573 O O . ARG A 1 72 ? 10.941 -7.137 -2.265 1.00 97.69 72 ARG A O 1
ATOM 580 N N . PHE A 1 73 ? 12.180 -6.116 -0.689 1.00 98.00 73 PHE A N 1
ATOM 581 C CA . PHE A 1 73 ? 11.082 -5.944 0.255 1.00 98.00 73 PHE A CA 1
ATOM 582 C C . PHE A 1 73 ? 10.334 -4.650 -0.054 1.00 98.00 73 PHE A C 1
ATOM 584 O O . PHE A 1 73 ? 10.934 -3.651 -0.447 1.00 98.00 73 PHE A O 1
ATOM 591 N N . TYR A 1 74 ? 9.028 -4.666 0.183 1.00 98.56 74 TYR A N 1
ATOM 592 C CA . TYR A 1 74 ? 8.148 -3.527 -0.029 1.00 98.56 74 TYR A CA 1
ATOM 593 C C . TYR A 1 74 ? 7.385 -3.219 1.252 1.00 98.56 74 TYR A C 1
ATOM 595 O O . TYR A 1 74 ? 6.912 -4.126 1.935 1.00 98.56 74 TYR A O 1
ATOM 603 N N . ALA A 1 75 ? 7.260 -1.932 1.565 1.00 98.50 75 ALA A N 1
ATOM 604 C CA . ALA A 1 75 ? 6.473 -1.458 2.694 1.00 98.50 75 ALA A CA 1
ATOM 605 C C . ALA A 1 75 ? 5.876 -0.088 2.358 1.00 98.50 75 ALA A C 1
ATOM 607 O O . ALA A 1 75 ? 6.569 0.930 2.359 1.00 98.50 75 ALA A O 1
ATOM 608 N N . ILE A 1 76 ? 4.580 -0.084 2.056 1.00 98.69 76 ILE A N 1
ATOM 609 C CA . ILE A 1 76 ? 3.768 1.114 1.854 1.00 98.69 76 ILE A CA 1
ATOM 610 C C . ILE A 1 76 ? 2.472 0.941 2.644 1.00 98.69 76 ILE A C 1
ATOM 612 O O . ILE A 1 76 ? 1.953 -0.169 2.752 1.00 98.69 76 ILE A O 1
ATOM 616 N N . SER A 1 77 ? 1.964 2.016 3.232 1.00 98.69 77 SER A N 1
ATOM 617 C CA . SER A 1 77 ? 0.740 1.984 4.037 1.00 98.69 77 SER A CA 1
ATOM 618 C C . SER A 1 77 ? -0.081 3.245 3.812 1.00 98.69 77 SER A C 1
ATOM 620 O O . SER A 1 77 ? 0.475 4.289 3.477 1.00 98.69 77 SER A O 1
ATOM 622 N N . SER A 1 78 ? -1.392 3.167 4.019 1.00 98.50 78 SER A N 1
ATOM 623 C CA . SER A 1 78 ? -2.277 4.330 4.029 1.00 98.50 78 SER A CA 1
ATOM 624 C C . SER A 1 78 ? -3.086 4.332 5.315 1.00 98.50 78 SER A C 1
ATOM 626 O O . SER A 1 78 ? -3.576 3.285 5.741 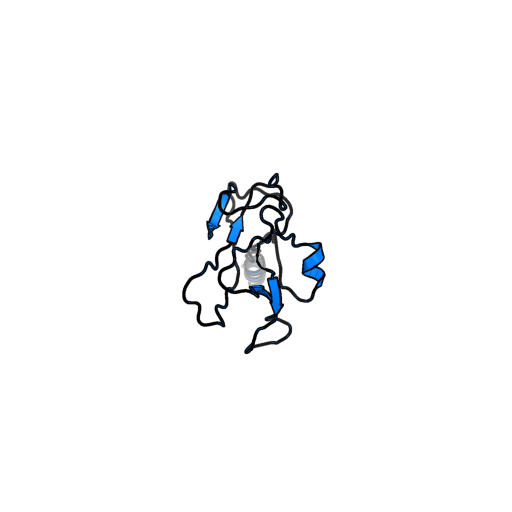1.00 98.50 78 SER A O 1
ATOM 628 N N . LYS A 1 79 ? -3.180 5.500 5.951 1.00 98.00 79 LYS A N 1
ATOM 629 C CA . LYS A 1 79 ? -3.961 5.679 7.171 1.00 98.00 79 LYS A CA 1
ATOM 630 C C . LYS A 1 79 ? -5.407 6.015 6.809 1.00 98.00 79 LYS A C 1
ATOM 632 O O . LYS A 1 79 ? -5.656 6.766 5.871 1.00 98.00 79 LYS A O 1
ATOM 637 N N . PHE A 1 80 ? -6.335 5.478 7.584 1.00 97.31 80 PHE A N 1
ATOM 638 C CA . PHE A 1 80 ? -7.766 5.762 7.525 1.00 97.31 80 PHE A CA 1
ATOM 639 C C . PHE A 1 80 ? -8.300 5.982 8.943 1.00 97.31 80 PHE A C 1
ATOM 641 O O . PHE A 1 80 ? -7.561 5.795 9.917 1.00 97.31 80 PHE A O 1
ATOM 648 N N . ASP A 1 81 ? -9.554 6.416 9.051 1.00 97.00 81 ASP A N 1
ATOM 649 C CA . ASP A 1 81 ? -10.182 6.694 10.341 1.00 97.00 81 ASP A CA 1
ATOM 650 C C . ASP A 1 81 ? -10.224 5.434 11.207 1.00 97.00 81 ASP A C 1
ATOM 652 O O . ASP A 1 81 ? -10.583 4.344 10.753 1.00 97.00 81 ASP A O 1
ATOM 656 N N . GLU A 1 82 ? -9.838 5.580 12.472 1.00 97.38 82 GLU A N 1
ATOM 657 C CA . GLU A 1 82 ? -9.839 4.459 13.400 1.00 97.38 82 GLU A CA 1
ATOM 658 C C . GLU A 1 82 ? -11.261 3.956 13.665 1.00 97.38 82 GLU A C 1
ATOM 660 O O . GLU A 1 82 ? -12.222 4.722 13.772 1.00 97.38 82 GLU A O 1
ATOM 665 N N . PHE A 1 83 ? -11.403 2.638 13.778 1.00 97.25 83 PHE A N 1
ATOM 666 C CA . PHE A 1 83 ? -12.677 2.003 14.079 1.00 97.25 83 PHE A CA 1
ATOM 667 C C . PHE A 1 83 ? -12.465 0.677 14.814 1.00 97.25 83 PHE A C 1
ATOM 669 O O . PHE A 1 83 ? -11.370 0.120 14.826 1.00 97.25 83 PHE A O 1
ATOM 676 N N . SER A 1 84 ? -13.544 0.149 15.396 1.00 96.94 84 SER A N 1
ATOM 677 C CA . SER A 1 84 ? -13.607 -1.213 15.931 1.00 96.94 84 SER A CA 1
ATOM 678 C C . SER A 1 84 ? -14.673 -2.013 15.189 1.00 96.94 84 SER A C 1
ATOM 680 O O . SER A 1 84 ? -15.766 -1.506 14.908 1.00 96.94 84 SER A O 1
ATOM 682 N N . ASN A 1 85 ? -14.361 -3.271 14.881 1.00 96.31 85 ASN A N 1
ATOM 683 C CA . ASN A 1 85 ? -15.310 -4.234 14.330 1.00 96.31 85 ASN A CA 1
ATOM 684 C C . ASN A 1 85 ? -15.999 -5.083 15.415 1.00 96.31 85 ASN A C 1
ATOM 686 O O . ASN A 1 85 ? -16.650 -6.072 15.087 1.00 96.31 85 ASN A O 1
ATOM 690 N N . GLU A 1 86 ? -15.871 -4.738 16.698 1.00 97.56 86 GLU A N 1
ATOM 691 C CA . GLU A 1 86 ? -16.559 -5.454 17.774 1.00 97.56 86 GLU A CA 1
ATOM 692 C C . GLU A 1 86 ? -18.081 -5.460 17.546 1.00 97.56 86 GLU A C 1
ATOM 694 O O . GLU A 1 86 ? -18.705 -4.426 17.296 1.00 97.56 86 GLU A O 1
ATOM 699 N N . GLY A 1 87 ? -18.676 -6.655 17.571 1.00 97.31 87 GLY A N 1
ATOM 700 C CA . GLY A 1 87 ? -20.100 -6.851 17.289 1.00 97.31 87 GLY A CA 1
ATOM 701 C C . GLY A 1 87 ? -20.522 -6.573 15.839 1.00 97.31 87 GLY A C 1
ATOM 702 O O . GLY A 1 87 ? -21.720 -6.537 15.563 1.00 97.31 87 GLY A O 1
ATOM 703 N N . LYS A 1 88 ? -19.576 -6.374 14.909 1.00 95.94 88 LYS A N 1
ATOM 704 C CA . LYS A 1 88 ? -19.838 -6.049 13.498 1.00 95.94 88 LYS A CA 1
ATOM 705 C C . LYS A 1 88 ? -19.050 -6.957 12.555 1.00 95.94 88 LYS A C 1
ATOM 707 O O . LYS A 1 88 ? -17.968 -7.446 12.870 1.00 95.94 88 LYS A O 1
ATOM 712 N N . THR A 1 89 ? -19.576 -7.152 11.351 1.00 96.62 89 THR A N 1
ATOM 713 C CA . THR A 1 89 ? -18.842 -7.836 10.282 1.00 96.62 89 THR A CA 1
ATOM 714 C C . THR A 1 89 ? -17.787 -6.903 9.695 1.00 96.62 89 THR A C 1
ATOM 716 O O . THR A 1 89 ? -18.100 -5.777 9.316 1.00 96.62 89 THR A O 1
ATOM 719 N N . LEU A 1 90 ? -16.548 -7.387 9.592 1.00 97.06 90 LEU A N 1
ATOM 720 C CA . LEU A 1 90 ? -15.466 -6.729 8.863 1.00 97.06 90 LEU A CA 1
ATOM 721 C C . LEU A 1 90 ? -15.283 -7.410 7.505 1.00 97.06 90 LEU A C 1
ATOM 723 O O . LEU A 1 90 ? -15.207 -8.635 7.434 1.00 97.06 90 LEU A O 1
ATOM 727 N N . VAL A 1 91 ? -15.175 -6.611 6.446 1.00 97.38 91 VAL A N 1
ATOM 728 C CA . VAL A 1 91 ? -14.829 -7.077 5.100 1.00 97.38 91 VAL A CA 1
ATOM 729 C C . VAL A 1 91 ? -13.558 -6.363 4.662 1.00 97.38 91 VAL A C 1
ATOM 731 O O . VAL A 1 91 ? -13.499 -5.137 4.679 1.00 97.38 91 VAL A O 1
ATOM 734 N N . ILE A 1 92 ? -12.548 -7.136 4.264 1.00 98.00 92 ILE A N 1
ATOM 735 C CA . ILE A 1 92 ? -11.319 -6.636 3.643 1.00 98.00 92 ILE A CA 1
ATOM 736 C C . ILE A 1 92 ? -11.292 -7.200 2.229 1.00 98.00 92 ILE A C 1
ATOM 738 O O . ILE A 1 92 ? -11.340 -8.415 2.043 1.00 98.00 92 ILE A O 1
ATOM 742 N N . GLN A 1 93 ? -11.237 -6.321 1.234 1.00 98.31 93 GLN A N 1
ATOM 743 C CA . GLN A 1 93 ? -11.250 -6.709 -0.170 1.00 98.31 93 GLN A CA 1
ATOM 744 C C . GLN A 1 93 ? -10.214 -5.902 -0.941 1.00 98.31 93 GLN A C 1
ATOM 746 O O . GLN A 1 93 ? -10.159 -4.680 -0.835 1.00 98.31 93 GLN A O 1
ATOM 751 N N . PHE A 1 94 ? -9.423 -6.597 -1.748 1.00 98.44 94 PHE A N 1
ATOM 752 C CA . PHE A 1 94 ? -8.462 -6.004 -2.666 1.00 98.44 94 PHE A CA 1
ATOM 753 C C . PHE A 1 94 ? -8.253 -6.943 -3.855 1.00 98.44 94 PHE A C 1
ATOM 755 O O . PHE A 1 94 ? -8.609 -8.122 -3.809 1.00 98.44 94 PHE A O 1
ATOM 762 N N . THR A 1 95 ? -7.698 -6.413 -4.939 1.00 98.38 95 THR A N 1
ATOM 763 C CA . THR A 1 95 ? -7.384 -7.176 -6.149 1.00 98.38 95 THR A CA 1
ATOM 764 C C . THR A 1 95 ? -5.878 -7.286 -6.320 1.00 98.38 95 THR A C 1
ATOM 766 O O . THR A 1 95 ? -5.172 -6.285 -6.212 1.00 98.38 95 THR A O 1
ATOM 769 N N . VAL A 1 96 ? -5.392 -8.483 -6.652 1.00 98.12 96 VAL A N 1
ATOM 770 C CA . VAL A 1 96 ? -3.976 -8.737 -6.946 1.00 98.12 96 VAL A CA 1
ATOM 771 C C . VAL A 1 96 ? -3.841 -9.279 -8.356 1.00 98.12 96 VAL A C 1
ATOM 773 O O . VAL A 1 96 ? -4.569 -10.183 -8.763 1.00 98.12 96 VAL A O 1
ATOM 776 N N . LYS A 1 97 ? -2.867 -8.748 -9.095 1.00 97.81 97 LYS A N 1
ATOM 777 C CA . LYS A 1 97 ? -2.510 -9.210 -10.434 1.00 97.81 97 LYS A CA 1
ATOM 778 C C . LYS A 1 97 ? -1.011 -9.480 -10.504 1.00 97.81 97 LYS A C 1
ATOM 780 O O . LYS A 1 97 ? -0.211 -8.556 -10.623 1.00 97.81 97 LYS A O 1
ATOM 785 N N . HIS A 1 98 ? -0.633 -10.754 -10.510 1.00 97.69 98 HIS A N 1
ATOM 786 C CA . HIS A 1 98 ? 0.745 -11.177 -10.776 1.00 97.69 98 HIS A CA 1
ATOM 787 C C . HIS A 1 98 ? 1.011 -11.244 -12.285 1.00 97.69 98 HIS A C 1
ATOM 789 O O . HIS A 1 98 ? 1.085 -12.316 -12.884 1.00 97.69 98 HIS A O 1
ATOM 795 N N . GLU A 1 99 ? 1.131 -10.074 -12.915 1.00 97.06 99 GLU A N 1
ATOM 796 C CA . GLU A 1 99 ? 1.378 -9.948 -14.357 1.00 97.06 99 GLU A CA 1
ATOM 797 C C . GLU A 1 99 ? 2.676 -10.635 -14.805 1.00 97.06 99 GLU A C 1
ATOM 799 O O . GLU A 1 99 ? 2.737 -11.239 -15.876 1.00 97.06 99 GLU A O 1
ATOM 804 N N . GLN A 1 100 ? 3.714 -10.546 -13.979 1.00 92.62 100 GLN A N 1
ATOM 805 C CA . GLN A 1 100 ? 5.074 -10.980 -14.276 1.00 92.62 100 GLN A CA 1
ATOM 806 C C . GLN A 1 100 ? 5.278 -12.500 -14.231 1.00 92.62 100 GLN A C 1
ATOM 808 O O . GLN A 1 100 ? 6.412 -12.943 -14.371 1.00 92.62 100 GLN A O 1
ATOM 813 N N . LYS A 1 101 ? 4.211 -13.296 -14.048 1.00 90.75 101 LYS A N 1
ATOM 814 C CA . LYS A 1 101 ? 4.299 -14.738 -13.751 1.00 90.75 101 LYS A CA 1
ATOM 815 C C . LYS A 1 101 ? 5.246 -14.987 -12.574 1.00 90.75 101 LYS A C 1
ATOM 817 O O . LYS A 1 101 ? 6.288 -15.613 -12.730 1.00 90.75 101 LYS A O 1
ATOM 822 N N . ILE A 1 102 ? 4.878 -14.416 -11.429 1.00 93.31 102 ILE A N 1
ATOM 823 C CA . ILE A 1 102 ? 5.702 -14.412 -10.220 1.00 93.31 102 ILE A CA 1
ATOM 824 C C . ILE A 1 102 ? 6.177 -15.827 -9.860 1.00 93.31 102 ILE A C 1
ATOM 826 O O . ILE A 1 102 ? 5.399 -16.780 -9.905 1.00 93.31 102 ILE A O 1
ATOM 830 N N . ASP A 1 103 ? 7.453 -15.948 -9.516 1.00 93.25 103 ASP A N 1
ATOM 831 C CA . ASP A 1 103 ? 8.079 -17.179 -9.040 1.00 93.25 103 ASP A CA 1
ATOM 832 C C . ASP A 1 103 ? 8.022 -17.274 -7.507 1.00 93.25 103 ASP A C 1
ATOM 834 O O . ASP A 1 103 ? 7.667 -18.318 -6.963 1.00 93.25 103 ASP A O 1
ATOM 838 N N . CYS A 1 104 ? 8.312 -16.170 -6.811 1.00 93.88 104 CYS A N 1
ATOM 839 C CA . CYS A 1 104 ? 8.249 -16.037 -5.362 1.00 93.88 104 CYS A CA 1
ATOM 840 C C . CYS A 1 104 ? 7.945 -14.584 -4.961 1.00 93.88 104 CYS A C 1
ATOM 842 O O . CYS A 1 104 ? 8.678 -13.658 -5.302 1.00 93.88 104 CYS A O 1
ATOM 844 N N . GLY A 1 105 ? 6.873 -14.370 -4.198 1.00 93.88 105 GLY A N 1
ATOM 845 C CA . GLY A 1 105 ? 6.568 -13.069 -3.609 1.00 93.88 105 GLY A CA 1
ATOM 846 C C . GLY A 1 105 ? 5.197 -13.022 -2.944 1.00 93.88 105 GLY A C 1
ATOM 847 O O . GLY A 1 105 ? 4.340 -13.868 -3.192 1.00 93.88 105 GLY A O 1
ATOM 848 N N . GLY A 1 106 ? 5.011 -12.039 -2.063 1.00 94.94 106 GLY A N 1
ATOM 849 C CA . GLY A 1 106 ? 3.751 -11.816 -1.358 1.00 94.94 106 GLY A CA 1
ATOM 850 C C . GLY A 1 106 ? 2.741 -11.023 -2.189 1.00 94.94 106 GLY A C 1
ATOM 851 O O . GLY A 1 106 ? 3.106 -10.222 -3.047 1.00 94.94 106 GLY A O 1
ATOM 852 N N . GLY A 1 107 ? 1.461 -11.224 -1.890 1.00 96.81 107 GLY A N 1
ATOM 853 C CA . GLY A 1 107 ? 0.332 -10.488 -2.462 1.00 96.81 107 GLY A CA 1
ATOM 854 C C . GLY A 1 107 ? -0.764 -10.283 -1.420 1.00 96.81 107 GLY A C 1
ATOM 855 O O . GLY A 1 107 ? -1.932 -10.447 -1.732 1.00 96.81 107 GLY A O 1
ATOM 856 N N . TYR A 1 108 ? -0.369 -10.023 -0.175 1.00 98.19 108 TYR A N 1
ATOM 857 C CA . TYR A 1 108 ? -1.252 -9.889 0.984 1.00 98.19 108 TYR A CA 1
ATOM 858 C C . TYR A 1 108 ? -1.234 -8.458 1.524 1.00 98.19 108 TYR A C 1
ATOM 860 O O . TYR A 1 108 ? -0.297 -7.693 1.271 1.00 98.19 108 TYR A O 1
ATOM 868 N N . VAL A 1 109 ? -2.237 -8.116 2.325 1.00 98.56 109 VAL A N 1
ATOM 869 C CA . VAL A 1 109 ? -2.306 -6.852 3.071 1.00 98.56 109 VAL A CA 1
ATOM 870 C C . VAL A 1 109 ? -2.206 -7.104 4.574 1.00 98.56 109 VAL A C 1
ATOM 872 O O . VAL A 1 109 ? -2.430 -8.213 5.058 1.00 98.56 109 VAL A O 1
ATOM 875 N N . LYS A 1 110 ? -1.859 -6.060 5.329 1.00 98.69 110 LYS A N 1
ATOM 876 C CA . LYS A 1 110 ? -1.869 -6.061 6.796 1.00 98.69 110 LYS A CA 1
ATOM 877 C C . LYS A 1 110 ? -2.713 -4.894 7.305 1.00 98.69 110 LYS A C 1
ATOM 879 O O . LYS A 1 110 ? -2.606 -3.790 6.777 1.00 98.69 110 LYS A O 1
ATOM 884 N N . VAL A 1 111 ? -3.522 -5.136 8.336 1.00 98.56 111 VAL A N 1
ATOM 885 C CA . VAL A 1 111 ? -4.276 -4.103 9.065 1.00 98.56 111 VAL A CA 1
ATOM 886 C C . VAL A 1 111 ? -3.590 -3.851 10.399 1.00 98.56 111 VAL A C 1
ATOM 888 O O . VAL A 1 111 ? -3.411 -4.776 11.194 1.00 98.56 111 VAL A O 1
ATOM 891 N N . TYR A 1 112 ? -3.196 -2.604 10.631 1.00 98.56 112 TYR A N 1
ATOM 892 C CA . TYR A 1 112 ? -2.368 -2.192 11.760 1.00 98.56 112 TYR A CA 1
ATOM 893 C C . TYR A 1 112 ? -3.182 -1.477 12.854 1.00 98.56 112 TYR A C 1
ATOM 895 O O . TYR A 1 112 ? -4.219 -0.889 12.542 1.00 98.56 112 TYR A O 1
ATOM 903 N N . PRO A 1 113 ? -2.705 -1.485 14.114 1.00 98.12 113 PRO A N 1
ATOM 904 C CA . PRO A 1 113 ? -3.186 -0.584 15.164 1.00 98.12 113 PRO A CA 1
ATOM 905 C C . PRO A 1 113 ? -3.090 0.900 14.759 1.00 98.12 113 PRO A C 1
ATOM 907 O O . PRO A 1 113 ? -2.175 1.279 14.018 1.00 98.12 113 PRO A O 1
ATOM 910 N N . SER A 1 114 ? -3.998 1.753 15.252 1.00 97.56 114 SER A N 1
ATOM 911 C CA . SER A 1 114 ? -4.116 3.164 14.826 1.00 97.56 114 SER A CA 1
ATOM 912 C C . SER A 1 114 ? -2.922 4.055 15.214 1.00 97.56 114 SER A C 1
ATOM 914 O O . SER A 1 114 ? -2.698 5.101 14.587 1.00 97.56 114 SER A O 1
ATOM 916 N N . ASP A 1 115 ? -2.133 3.623 16.198 1.00 96.75 115 ASP A N 1
ATOM 917 C CA . ASP A 1 115 ? -0.914 4.259 16.706 1.00 96.75 115 ASP A CA 1
ATOM 918 C C . ASP A 1 115 ? 0.369 3.808 15.982 1.00 96.75 115 ASP A C 1
ATOM 920 O O . ASP A 1 115 ? 1.461 4.286 16.291 1.00 96.75 115 ASP A O 1
ATOM 924 N N . THR A 1 116 ? 0.257 2.938 14.974 1.00 98.12 116 THR A N 1
ATOM 925 C CA . THR A 1 116 ? 1.410 2.475 14.189 1.00 98.12 116 THR A CA 1
ATOM 926 C C . THR A 1 116 ? 2.084 3.631 13.446 1.00 98.12 116 THR A C 1
ATOM 928 O O . THR A 1 116 ? 1.456 4.335 12.650 1.00 98.12 116 THR A O 1
ATOM 931 N N . ASN A 1 117 ? 3.398 3.789 13.634 1.00 98.12 117 ASN A N 1
ATOM 932 C CA . ASN A 1 117 ? 4.201 4.734 12.861 1.00 98.12 117 ASN A CA 1
ATOM 933 C C . ASN A 1 117 ? 4.490 4.174 11.458 1.00 98.12 117 ASN A C 1
ATOM 935 O O . ASN A 1 117 ? 5.302 3.263 11.293 1.00 98.12 117 ASN A O 1
ATOM 939 N N . GLN A 1 118 ? 3.863 4.756 10.431 1.00 98.38 118 GLN A N 1
ATOM 940 C CA . GLN A 1 118 ? 4.000 4.321 9.034 1.00 98.38 118 GLN A CA 1
ATOM 941 C C . GLN A 1 118 ? 5.454 4.319 8.527 1.00 98.38 118 GLN A C 1
ATOM 943 O O . GLN A 1 118 ? 5.804 3.498 7.679 1.00 98.38 118 GLN A O 1
ATOM 948 N N . ASN A 1 119 ? 6.307 5.198 9.064 1.00 98.38 119 ASN A N 1
ATOM 949 C CA . ASN A 1 119 ? 7.714 5.304 8.669 1.00 98.38 119 ASN A CA 1
ATOM 950 C C . ASN A 1 119 ? 8.588 4.172 9.228 1.00 98.38 119 ASN A C 1
ATOM 952 O O . ASN A 1 119 ? 9.700 3.978 8.749 1.00 98.38 119 ASN A O 1
ATOM 956 N N . GLU A 1 120 ? 8.105 3.433 10.225 1.00 98.25 120 GLU A N 1
ATOM 957 C CA . GLU A 1 120 ? 8.864 2.389 10.924 1.00 98.25 120 GLU A CA 1
ATOM 958 C C . GLU A 1 120 ? 8.336 0.977 10.624 1.00 98.25 120 GLU A C 1
ATOM 960 O O . GLU A 1 120 ? 8.786 -0.003 11.218 1.00 98.25 120 GLU A O 1
ATOM 965 N N . ILE A 1 121 ? 7.394 0.840 9.683 1.00 98.44 121 ILE A N 1
ATOM 966 C CA . ILE A 1 121 ? 6.809 -0.459 9.340 1.00 98.44 121 ILE A CA 1
ATOM 967 C C . ILE A 1 121 ? 7.869 -1.385 8.733 1.00 98.44 121 ILE A C 1
ATOM 969 O O . ILE A 1 121 ? 8.531 -1.053 7.745 1.00 98.44 121 ILE A O 1
ATOM 973 N N . THR A 1 122 ? 7.960 -2.587 9.297 1.00 97.44 122 THR A N 1
ATOM 974 C CA . THR A 1 122 ? 8.784 -3.706 8.835 1.00 97.44 122 THR A CA 1
ATOM 975 C C . THR A 1 122 ? 7.946 -4.985 8.714 1.00 97.44 122 THR A C 1
ATOM 977 O O . THR A 1 122 ? 6.734 -4.994 8.954 1.00 97.44 122 THR A O 1
ATOM 980 N N . GLY A 1 123 ? 8.593 -6.096 8.346 1.00 96.25 123 GLY A N 1
ATOM 981 C CA . GLY A 1 123 ? 7.965 -7.420 8.344 1.00 96.25 123 GLY A CA 1
ATOM 982 C C . GLY A 1 123 ? 7.467 -7.863 9.726 1.00 96.25 123 GLY A C 1
ATOM 983 O O . GLY A 1 123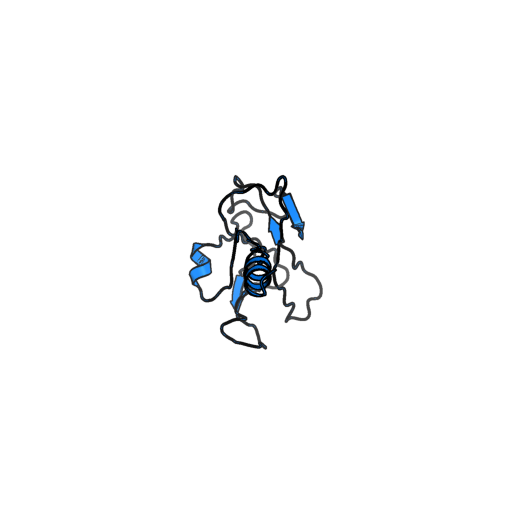 ? 6.422 -8.513 9.792 1.00 96.25 123 GLY A O 1
ATOM 984 N N . ASP A 1 124 ? 8.155 -7.432 10.787 1.00 97.19 124 ASP A N 1
ATOM 985 C CA . ASP A 1 124 ? 7.929 -7.851 12.176 1.00 97.19 124 ASP A CA 1
ATOM 986 C C . ASP A 1 124 ? 7.024 -6.891 12.961 1.00 97.19 124 ASP A C 1
ATOM 988 O O . ASP A 1 124 ? 6.680 -7.159 14.112 1.00 97.19 124 ASP A O 1
ATOM 992 N N . SER A 1 125 ? 6.624 -5.766 12.356 1.00 98.06 125 SER A N 1
ATOM 993 C CA . SER A 1 125 ? 5.711 -4.818 12.995 1.00 98.06 125 SER A CA 1
ATOM 994 C C . SER A 1 125 ? 4.389 -5.509 13.360 1.00 98.06 125 SER A C 1
ATOM 996 O O . SER A 1 125 ? 3.825 -6.205 12.508 1.00 98.06 125 SER A O 1
ATOM 998 N N . PRO A 1 126 ? 3.872 -5.311 14.586 1.00 98.12 126 PRO A N 1
ATOM 999 C CA . PRO A 1 126 ? 2.635 -5.938 15.031 1.00 98.12 126 PRO A CA 1
ATOM 1000 C C . PRO A 1 126 ? 1.447 -5.473 14.184 1.00 98.12 126 PRO A C 1
ATOM 1002 O O . PRO A 1 126 ? 1.334 -4.300 13.834 1.00 98.12 126 PRO A O 1
ATOM 1005 N N . TYR A 1 127 ? 0.555 -6.404 13.858 1.00 98.44 127 TYR A N 1
ATOM 1006 C CA . TYR A 1 127 ? -0.656 -6.169 13.073 1.00 98.44 127 TYR A CA 1
ATOM 1007 C C . TYR A 1 127 ? -1.837 -6.922 13.697 1.00 98.44 127 TYR A C 1
ATOM 1009 O O . TYR A 1 127 ? -1.648 -7.906 14.411 1.00 98.44 127 TYR A O 1
ATOM 1017 N N . HIS A 1 128 ? -3.060 -6.473 13.418 1.00 98.25 128 HIS A N 1
ATOM 1018 C CA . HIS A 1 128 ? -4.280 -7.164 13.840 1.00 98.25 128 HIS A CA 1
ATOM 1019 C C . HIS A 1 128 ? -4.644 -8.308 12.894 1.00 98.25 128 HIS A C 1
ATOM 1021 O O . HIS A 1 128 ? -5.013 -9.390 13.343 1.00 98.25 128 HIS A O 1
ATOM 1027 N N . ILE A 1 129 ? -4.559 -8.066 11.582 1.00 98.38 129 ILE A N 1
ATOM 1028 C CA . ILE A 1 129 ? -4.963 -9.019 10.540 1.00 98.38 129 ILE A CA 1
ATOM 1029 C C . ILE A 1 129 ? -3.937 -8.993 9.409 1.00 98.38 129 ILE A C 1
ATOM 1031 O O . ILE A 1 129 ? -3.468 -7.922 9.023 1.00 98.38 129 ILE A O 1
ATOM 1035 N N . MET A 1 130 ? -3.625 -10.169 8.869 1.00 98.38 130 MET A N 1
ATOM 1036 C CA . MET A 1 130 ? -2.917 -10.359 7.606 1.00 98.38 130 MET A CA 1
ATOM 1037 C C . MET A 1 130 ? -3.755 -11.300 6.739 1.00 98.38 130 MET A C 1
ATOM 1039 O O . MET A 1 130 ? -4.179 -12.350 7.224 1.00 98.38 130 MET A O 1
ATOM 1043 N N . PHE A 1 131 ? -4.029 -10.892 5.502 1.00 95.94 131 PHE A N 1
ATOM 1044 C CA . PHE A 1 131 ? -4.901 -11.597 4.560 1.00 95.94 131 PHE A CA 1
ATOM 1045 C C . PHE A 1 131 ? -4.320 -11.526 3.150 1.00 95.94 131 PHE A C 1
ATOM 1047 O O . PHE A 1 131 ? -3.925 -10.408 2.737 1.00 95.94 131 PHE A O 1
#

pLDDT: mean 91.99, std 13.29, range [54.44, 98.69]

Radius of gyration: 20.68 Å; chains: 1; bounding box: 76×29×38 Å

Sequence (131 aa):
MNRLSYSLLILAIVATVYSTDYFVEKFEDESYKSRWVKSAAKSDLGDFKLSHGKFYGDAKKDLGLQTSEDARFYAISSKFDEFSNEGKTLVIQFTVKHEQKIDCGGGYVKVYPSDTNQNEITGDSPYHIMF

Organism: NCBI:txid392030

Secondary structure (DSSP, 8-state):
--HHHHHHHHHHT--------S------SGGGGGTEEE--S-TTPPPEEEE--SS-S-TTTT-EEEE-STT----EEE-------TTS----------TT--SS-----EE--TT--GGG--TTS--SEE-

InterPro domains:
  IPR001580 Calreticulin/calnexin [PF00262] (23-131)
  IPR001580 Calreticulin/calnexin [PR00626] (99-117)
  IPR001580 Calreticulin/calnexin [PR00626] (125-131)
  IPR001580 Calreticulin/calnexin [PTHR11073] (8-131)
  IPR013320 Concanavalin A-like lectin/glucanase domain superfamily [SSF49899] (20-131)
  IPR018124 Calreticulin/calnexin, conserved site [PS00803] (97-112)